Protein AF-A0A3S2CY13-F1 (afdb_monomer)

Mean predicted aligned error: 10.37 Å

Sequence (148 aa):
TGISHALHLRPELAGIANEIATWNDVFMPPADEADAYLGRAPYLGAGFEFQERRPGVAPYLRRIHNFSYGATLSMGLSAASISGMRYGIPRLVRGVVGDLFREDQDRHFASLLAYSDEEISTLELPDDPSLIPGPPTATTRDTTEASV

Nearest PDB structures (foldseek):
  1n3k-assembly1_A  TM=2.452E-01  e=6.929E+00  Cricetulus griseus

Foldseek 3Di:
DDDALQQCVPVVCVVPSVQFQFLLLVDDDDPVPDDPRRRSQTAADQLQFTDTSDPPPCPVSLQPHQLDPSCCSNPNCLSHDPVNVVPNVVRNVCSNVVVVCVVCVVVVVVCVVPDDDCPDPDPDDPPPCVPVDDDPDPPPPPPPDDDD

Secondary structure (DSSP, 8-state):
------GGGSTTTTTTTTTB-BHHHH----TTT--TTGGGSBPB-TTSBBPBSSTTT-GGGGG-B--SGGGHHHHGGGGT-TTTHHHHHHHHHHHHHHHHHHHTHHHHHHHHHT----S-------SSGGGSPPS-------------

pLDDT: mean 87.13, std 14.27, range [43.19, 98.12]

Radius of gyration: 25.43 Å; Cα contacts (8 Å, |Δi|>4): 148; chains: 1; bounding box: 68×39×60 Å

Structure (mmCIF, N/CA/C/O backbone):
data_AF-A0A3S2CY13-F1
#
_entry.id   AF-A0A3S2CY13-F1
#
loop_
_atom_site.group_PDB
_atom_site.id
_atom_site.type_symbol
_atom_site.label_atom_id
_atom_site.label_alt_id
_atom_site.label_comp_id
_atom_site.label_asym_id
_atom_site.label_entity_id
_atom_site.label_seq_id
_atom_site.pdbx_PDB_ins_code
_atom_site.Cartn_x
_atom_site.Cartn_y
_atom_site.Cartn_z
_atom_site.occupancy
_atom_site.B_iso_or_equiv
_atom_site.auth_seq_id
_atom_site.auth_comp_id
_atom_site.auth_asym_id
_atom_site.auth_atom_id
_atom_site.pdbx_PDB_model_num
ATOM 1 N N . THR A 1 1 ? -21.753 10.262 15.740 1.00 46.19 1 THR A N 1
ATOM 2 C CA . THR A 1 1 ? -20.992 9.157 15.119 1.00 46.19 1 THR A CA 1
ATOM 3 C C . THR A 1 1 ? -19.528 9.556 15.107 1.00 46.19 1 THR A C 1
ATOM 5 O O . THR A 1 1 ? -19.232 10.674 14.712 1.00 46.19 1 THR A O 1
ATOM 8 N N . GLY A 1 2 ? -18.644 8.732 15.677 1.00 75.25 2 GLY A N 1
ATOM 9 C CA . GLY A 1 2 ? -17.210 9.037 15.810 1.00 75.25 2 GLY A CA 1
ATOM 10 C C . GLY A 1 2 ? -16.371 8.521 14.636 1.00 75.25 2 GLY A C 1
ATOM 11 O O . GLY A 1 2 ? -16.915 8.021 13.653 1.00 75.25 2 GLY A O 1
ATOM 12 N N . ILE A 1 3 ? -15.045 8.619 14.759 1.00 80.12 3 ILE A N 1
ATOM 13 C CA . ILE A 1 3 ? -14.087 8.020 13.817 1.00 80.12 3 ILE A CA 1
ATOM 14 C C . ILE A 1 3 ? -14.149 6.491 13.957 1.00 80.12 3 ILE A C 1
ATOM 16 O O . ILE A 1 3 ? -14.255 5.974 15.067 1.00 80.12 3 ILE A O 1
ATOM 20 N N . SER A 1 4 ? -14.120 5.763 12.837 1.00 87.56 4 SER A N 1
ATOM 21 C CA . SER A 1 4 ? -14.201 4.299 12.805 1.00 87.56 4 SER A CA 1
ATOM 22 C C . SER A 1 4 ? -13.259 3.725 11.752 1.00 87.56 4 SER A C 1
ATOM 24 O O . SER A 1 4 ? -13.185 4.235 10.635 1.00 87.56 4 SER A O 1
ATOM 26 N N . HIS A 1 5 ? -12.586 2.626 12.095 1.00 90.25 5 HIS A N 1
ATOM 27 C CA . HIS A 1 5 ? -11.780 1.829 11.168 1.00 90.25 5 HIS A CA 1
ATOM 28 C C . HIS A 1 5 ? -12.586 0.761 10.410 1.00 90.25 5 HIS A C 1
ATOM 30 O O . HIS A 1 5 ? -12.028 0.031 9.598 1.00 90.25 5 HIS A O 1
ATOM 36 N N . ALA A 1 6 ? -13.897 0.651 10.648 1.00 90.88 6 ALA A N 1
ATOM 37 C CA . ALA A 1 6 ? -14.728 -0.344 9.978 1.00 90.88 6 ALA A CA 1
ATOM 38 C C . ALA A 1 6 ? -14.851 -0.054 8.468 1.00 90.88 6 ALA A C 1
ATOM 40 O O . ALA A 1 6 ? -15.612 0.819 8.052 1.00 90.88 6 ALA A O 1
ATOM 41 N N . LEU A 1 7 ? -14.118 -0.821 7.654 1.00 92.94 7 LEU A N 1
ATOM 42 C CA . LEU A 1 7 ? -13.999 -0.610 6.205 1.00 92.94 7 LEU A CA 1
ATOM 43 C C . LEU A 1 7 ? -15.336 -0.734 5.467 1.00 92.94 7 LEU A C 1
ATOM 45 O O . LEU A 1 7 ? -15.595 0.039 4.554 1.00 92.94 7 LEU A O 1
ATOM 49 N N . HIS A 1 8 ? -16.220 -1.637 5.900 1.00 93.69 8 HIS A N 1
ATOM 50 C CA . HIS A 1 8 ? -17.529 -1.847 5.269 1.00 93.69 8 HIS A CA 1
ATOM 51 C C . HIS A 1 8 ? -18.475 -0.640 5.372 1.00 93.69 8 HIS A C 1
ATOM 53 O O . HIS A 1 8 ? -19.463 -0.577 4.647 1.00 93.69 8 HIS A O 1
ATOM 59 N N . LEU A 1 9 ? -18.194 0.314 6.269 1.00 92.50 9 LEU A N 1
ATOM 60 C CA . LEU A 1 9 ? -18.962 1.556 6.364 1.00 92.50 9 LEU A CA 1
ATOM 61 C C . LEU A 1 9 ? -18.644 2.522 5.215 1.00 92.50 9 LEU A C 1
ATOM 63 O O . LEU A 1 9 ? -19.407 3.460 4.991 1.00 92.50 9 LEU A O 1
ATOM 67 N N . ARG A 1 10 ? -17.532 2.312 4.497 1.00 90.94 10 ARG A N 1
ATOM 68 C CA . ARG A 1 10 ? -17.192 3.053 3.280 1.00 90.94 10 ARG A CA 1
ATOM 69 C C . ARG A 1 10 ? -17.821 2.340 2.080 1.00 90.94 10 ARG A C 1
ATOM 71 O O . ARG A 1 10 ? -17.432 1.202 1.812 1.00 90.94 10 ARG A O 1
ATOM 78 N N . PRO A 1 11 ? -18.767 2.963 1.355 1.00 93.81 11 PRO A N 1
ATOM 79 C CA . PRO A 1 11 ? -19.460 2.320 0.237 1.00 93.81 11 PRO A CA 1
ATOM 80 C C . PRO A 1 11 ? -18.516 1.722 -0.812 1.00 93.81 11 PRO A C 1
ATOM 82 O O . PRO A 1 11 ? -18.757 0.627 -1.309 1.00 93.81 11 PRO A O 1
ATOM 85 N N . GLU A 1 12 ? -17.407 2.402 -1.097 1.00 94.06 12 GLU A N 1
ATOM 86 C CA . GLU A 1 12 ? -16.388 1.974 -2.053 1.00 94.06 12 GLU A CA 1
ATOM 87 C C . GLU A 1 12 ? -15.585 0.745 -1.597 1.00 94.06 12 GLU A C 1
ATOM 89 O O . GLU A 1 12 ? -15.017 0.048 -2.432 1.00 94.06 12 GLU A O 1
ATOM 94 N N . LEU A 1 13 ? -15.553 0.452 -0.291 1.00 95.19 13 LEU A N 1
ATOM 95 C CA . LEU A 1 13 ? -14.876 -0.724 0.264 1.00 95.19 13 LEU A CA 1
ATOM 96 C C . LEU A 1 13 ? -15.851 -1.821 0.696 1.00 95.19 13 LEU A C 1
ATOM 98 O O . LEU A 1 13 ? -15.413 -2.934 0.966 1.00 95.19 13 LEU A O 1
ATOM 102 N N . ALA A 1 14 ? -17.157 -1.551 0.760 1.00 95.75 14 ALA A N 1
ATOM 103 C CA . ALA A 1 14 ? -18.147 -2.482 1.299 1.00 95.75 14 ALA A CA 1
ATOM 104 C C . ALA A 1 14 ? -18.115 -3.864 0.625 1.00 95.75 14 ALA A C 1
ATOM 106 O O . ALA A 1 14 ? -18.222 -4.878 1.313 1.00 95.75 14 ALA A O 1
ATOM 107 N N . GLY A 1 15 ? -17.901 -3.908 -0.694 1.00 96.44 15 GLY A N 1
ATOM 108 C CA . GLY A 1 15 ? -17.820 -5.157 -1.458 1.00 96.44 15 GLY A CA 1
ATOM 109 C C . GLY A 1 15 ? -16.549 -5.977 -1.216 1.00 96.44 15 GLY A C 1
ATOM 110 O O . GLY A 1 15 ? -16.574 -7.186 -1.407 1.00 96.44 15 GLY A O 1
ATOM 111 N N . ILE A 1 16 ? -15.465 -5.342 -0.763 1.00 96.56 16 ILE A N 1
ATOM 112 C CA . ILE A 1 16 ? -14.135 -5.964 -0.629 1.00 96.56 16 ILE A CA 1
ATOM 113 C C . ILE A 1 16 ? -13.625 -5.988 0.820 1.00 96.56 16 ILE A C 1
ATOM 115 O O . ILE A 1 16 ? -12.579 -6.557 1.111 1.00 96.56 16 ILE A O 1
ATOM 119 N N . ALA A 1 17 ? -14.365 -5.399 1.764 1.00 96.56 17 ALA A N 1
ATOM 120 C CA . ALA A 1 17 ? -13.939 -5.221 3.152 1.00 96.56 17 ALA A CA 1
ATOM 121 C C . ALA A 1 17 ? -13.588 -6.537 3.863 1.00 96.56 17 ALA A C 1
ATOM 123 O O . ALA A 1 17 ? -12.720 -6.545 4.728 1.00 96.56 17 ALA A O 1
ATOM 124 N N . ASN A 1 18 ? -14.245 -7.643 3.502 1.00 96.88 18 ASN A N 1
ATOM 125 C CA . ASN A 1 18 ? -13.987 -8.962 4.089 1.00 96.88 18 ASN A CA 1
ATOM 126 C C . ASN A 1 18 ? -12.712 -9.634 3.558 1.00 96.88 18 ASN A C 1
ATOM 128 O O . ASN A 1 18 ? -12.260 -10.619 4.148 1.00 96.88 18 ASN A O 1
ATOM 132 N N . GLU A 1 19 ? -12.174 -9.133 2.447 1.00 98.00 19 GLU A N 1
ATOM 133 C CA . GLU A 1 19 ? -10.976 -9.645 1.780 1.00 98.00 19 GLU A CA 1
ATOM 134 C C . GLU A 1 19 ? -9.714 -8.886 2.205 1.00 98.00 19 GLU A C 1
ATOM 136 O O . GLU A 1 19 ? -8.610 -9.396 2.032 1.00 98.00 19 GLU A O 1
ATOM 141 N N . ILE A 1 20 ? -9.871 -7.699 2.798 1.00 98.12 20 ILE A N 1
ATOM 142 C CA . ILE A 1 20 ? -8.779 -6.867 3.308 1.00 98.12 20 ILE A CA 1
ATOM 143 C C . ILE A 1 20 ? -8.350 -7.373 4.689 1.00 98.12 20 ILE A C 1
ATOM 145 O O . ILE A 1 20 ? -9.182 -7.514 5.586 1.00 98.12 20 ILE A O 1
ATOM 149 N N . ALA A 1 21 ? -7.052 -7.613 4.872 1.00 98.12 21 ALA A N 1
ATOM 150 C CA . ALA A 1 21 ? -6.479 -7.949 6.171 1.00 98.12 21 ALA A CA 1
ATOM 151 C C . ALA A 1 21 ? -6.595 -6.769 7.149 1.00 98.12 21 ALA A C 1
ATOM 153 O O . ALA A 1 21 ? -6.308 -5.620 6.794 1.00 98.12 21 ALA A O 1
ATOM 154 N N . THR A 1 22 ? -6.956 -7.043 8.400 1.00 97.62 22 THR A N 1
ATOM 155 C CA . THR A 1 22 ? -6.875 -6.070 9.498 1.00 97.62 22 THR A CA 1
ATOM 156 C C . THR 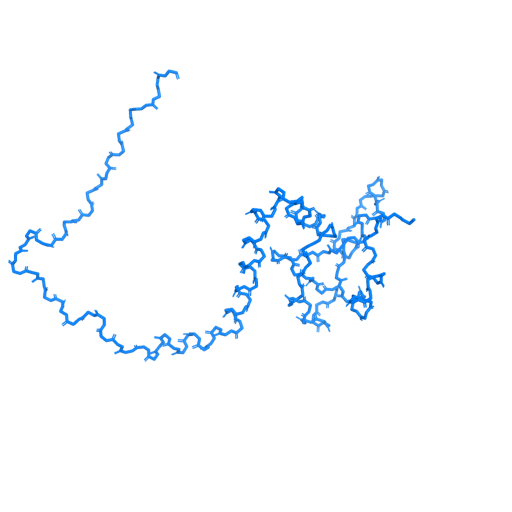A 1 22 ? -5.825 -6.483 10.521 1.00 97.62 22 THR A C 1
ATOM 158 O O . THR A 1 22 ? -5.297 -7.593 10.486 1.00 97.62 22 THR A O 1
ATOM 161 N N . TRP A 1 23 ? -5.509 -5.596 11.464 1.00 96.88 23 TRP A N 1
ATOM 162 C CA . TRP A 1 23 ? -4.556 -5.909 12.530 1.00 96.88 23 TRP A CA 1
ATOM 163 C C . TRP A 1 23 ? -4.956 -7.127 13.376 1.00 96.88 23 TRP A C 1
ATOM 165 O O . TRP A 1 23 ? -4.083 -7.900 13.754 1.00 96.88 23 TRP A O 1
ATOM 175 N N . ASN A 1 24 ? -6.255 -7.369 13.578 1.00 95.56 24 ASN A N 1
ATOM 176 C CA . ASN A 1 24 ? -6.758 -8.593 14.215 1.00 95.56 24 ASN A CA 1
ATOM 177 C C . ASN A 1 24 ? -6.429 -9.883 13.450 1.00 95.56 24 ASN A C 1
ATOM 179 O O . ASN A 1 24 ? -6.388 -10.945 14.064 1.00 95.56 24 ASN A O 1
ATOM 183 N N . ASP A 1 25 ? -6.246 -9.824 12.128 1.00 96.38 25 ASP A N 1
ATOM 184 C CA . ASP A 1 25 ? -5.894 -11.008 11.338 1.00 96.38 25 ASP A CA 1
ATOM 185 C C . ASP A 1 25 ? -4.395 -11.349 11.452 1.00 96.38 25 ASP A C 1
ATOM 187 O O . ASP A 1 25 ? -4.016 -12.499 11.241 1.00 96.38 25 ASP A O 1
ATOM 191 N N . VAL A 1 26 ? -3.538 -10.372 11.781 1.00 96.00 26 VAL A N 1
ATOM 192 C CA . VAL A 1 26 ? -2.068 -10.526 11.750 1.00 96.00 26 VAL A CA 1
ATOM 193 C C . VAL A 1 26 ? -1.395 -10.457 13.120 1.00 96.00 26 VAL A C 1
ATOM 195 O O . VAL A 1 26 ? -0.248 -10.881 13.258 1.00 96.00 26 VAL A O 1
ATOM 198 N N . PHE A 1 27 ? -2.076 -9.924 14.135 1.00 95.25 27 PHE A N 1
ATOM 199 C CA . PHE A 1 27 ? -1.538 -9.753 15.478 1.00 95.25 27 PHE A CA 1
ATOM 200 C C . PHE A 1 27 ? -2.585 -10.105 16.534 1.00 95.25 27 PHE A C 1
ATOM 202 O O . PHE A 1 27 ? -3.693 -9.572 16.535 1.00 95.25 27 PHE A O 1
ATOM 209 N N . MET A 1 28 ? -2.208 -10.988 17.460 1.00 94.94 28 MET A N 1
ATOM 210 C CA . MET A 1 28 ? -3.013 -11.326 18.629 1.00 94.94 28 MET A CA 1
ATOM 211 C C . MET A 1 28 ? -2.401 -10.643 19.859 1.00 94.94 28 MET A C 1
ATOM 213 O O . MET A 1 28 ? -1.377 -11.124 20.353 1.00 94.94 28 MET A O 1
ATOM 217 N N . PRO A 1 29 ? -2.975 -9.520 20.332 1.00 92.88 29 PRO A N 1
ATOM 218 C CA . PRO A 1 29 ? -2.464 -8.829 21.507 1.00 92.88 29 PRO A CA 1
ATOM 219 C C . PRO A 1 29 ? -2.675 -9.667 22.779 1.00 92.88 29 PRO A C 1
ATOM 221 O O . PRO A 1 29 ? -3.614 -10.472 22.841 1.00 92.88 29 PRO A O 1
ATOM 224 N N . PRO A 1 30 ? -1.850 -9.459 23.820 1.00 94.38 30 PRO A N 1
ATOM 225 C CA . PRO A 1 30 ? -2.174 -9.873 25.181 1.00 94.38 30 PRO A CA 1
ATOM 226 C C . PRO A 1 30 ? -3.573 -9.396 25.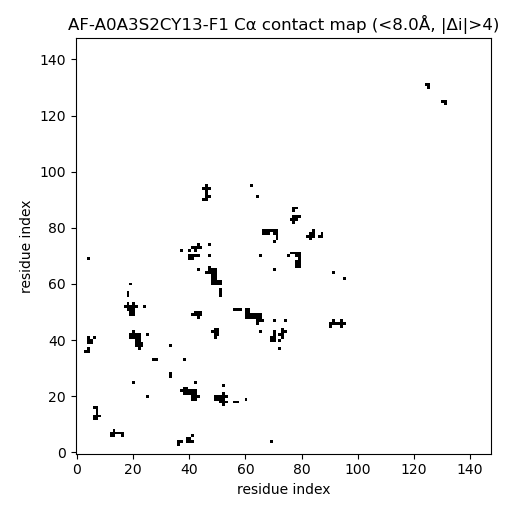600 1.00 94.38 30 PRO A C 1
ATOM 228 O O . PRO A 1 30 ? -4.069 -8.376 25.120 1.00 94.38 30 PRO A O 1
ATOM 231 N N . ALA A 1 31 ? -4.229 -10.137 26.495 1.00 91.25 31 ALA A N 1
ATOM 232 C CA . ALA A 1 31 ? -5.625 -9.879 26.859 1.00 91.25 31 ALA A CA 1
ATOM 233 C C . ALA A 1 31 ? -5.854 -8.480 27.467 1.00 91.25 31 ALA A C 1
ATOM 235 O O . ALA A 1 31 ? -6.931 -7.911 27.310 1.00 91.25 31 ALA A O 1
ATOM 236 N N . ASP A 1 32 ? -4.847 -7.935 28.143 1.00 94.75 32 ASP A N 1
ATOM 237 C CA . ASP A 1 32 ? -4.822 -6.607 28.756 1.00 94.75 32 ASP A CA 1
ATOM 238 C C . ASP A 1 32 ? -4.502 -5.469 27.772 1.00 94.75 32 ASP A C 1
ATOM 240 O O . ASP A 1 32 ? -4.772 -4.309 28.077 1.00 94.75 32 ASP A O 1
ATOM 244 N N . GLU A 1 33 ? -4.004 -5.790 26.575 1.00 92.19 33 GLU A N 1
ATOM 245 C CA . GLU A 1 33 ? -3.681 -4.832 25.506 1.00 92.19 33 GLU A CA 1
ATOM 246 C C . GLU A 1 33 ? -4.652 -4.919 24.311 1.00 92.19 33 GLU A C 1
ATOM 248 O O . GLU A 1 33 ? -4.491 -4.228 23.302 1.00 92.19 33 GLU A O 1
ATOM 253 N N . ALA A 1 34 ? -5.675 -5.774 24.396 1.00 92.81 34 ALA A N 1
ATOM 254 C CA . ALA A 1 34 ? -6.640 -5.972 23.325 1.00 92.81 34 ALA A CA 1
ATOM 255 C C . ALA A 1 34 ? -7.534 -4.736 23.123 1.00 92.81 34 ALA A C 1
ATOM 257 O O . ALA A 1 34 ? -8.360 -4.393 23.968 1.00 92.81 34 ALA A O 1
ATOM 258 N N . ASP A 1 35 ? -7.430 -4.114 21.947 1.00 94.12 35 ASP A N 1
ATOM 259 C CA . ASP A 1 35 ? -8.246 -2.964 21.557 1.00 94.12 35 ASP A CA 1
ATOM 260 C C . ASP A 1 35 ? -9.018 -3.257 20.258 1.00 94.12 35 ASP A C 1
ATOM 262 O O . ASP A 1 35 ? -8.453 -3.440 19.174 1.00 94.12 35 ASP A O 1
ATOM 266 N N . ALA A 1 36 ? -10.350 -3.280 20.361 1.00 91.75 36 ALA A N 1
ATOM 267 C CA . ALA A 1 36 ? -11.233 -3.585 19.237 1.00 91.75 36 ALA A CA 1
ATOM 268 C C . ALA A 1 36 ? -11.237 -2.505 18.141 1.00 91.75 36 ALA A C 1
ATOM 270 O O . ALA A 1 36 ? -11.578 -2.805 16.995 1.00 91.75 36 ALA A O 1
ATOM 271 N N . TYR A 1 37 ? -10.915 -1.254 18.471 1.00 92.69 37 TYR A N 1
ATOM 272 C CA . TYR A 1 37 ? -10.802 -0.165 17.509 1.00 92.69 37 TYR A CA 1
ATOM 273 C C . 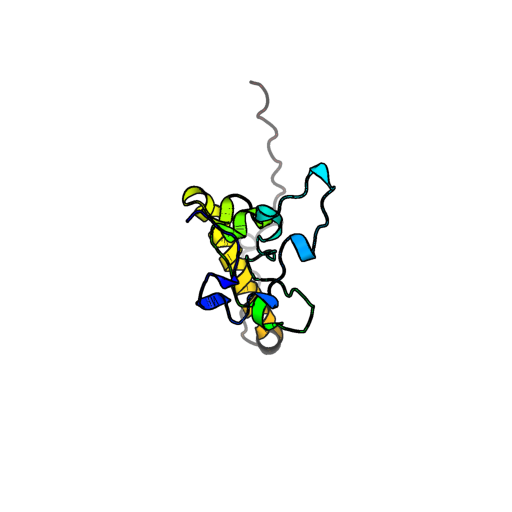TYR A 1 37 ? -9.507 -0.295 16.700 1.00 92.69 37 TYR A C 1
ATOM 275 O O . TYR A 1 37 ? -9.567 -0.267 15.468 1.00 92.69 37 TYR A O 1
ATOM 283 N N . LEU A 1 38 ? -8.371 -0.524 17.367 1.00 93.38 38 LEU A N 1
ATOM 284 C CA . LEU A 1 38 ? -7.074 -0.726 16.709 1.00 93.38 38 LEU A CA 1
ATOM 285 C C . LEU A 1 38 ? -7.048 -2.011 15.876 1.00 93.38 38 LEU A C 1
ATOM 287 O O . LEU A 1 38 ? -6.611 -1.995 14.728 1.00 93.38 38 LEU A O 1
ATOM 291 N N . GLY A 1 39 ? -7.615 -3.101 16.394 1.00 95.12 39 GLY A N 1
ATOM 292 C CA . GLY A 1 39 ? -7.689 -4.383 15.693 1.00 95.12 39 GLY A CA 1
ATOM 293 C C . GLY A 1 39 ? -8.466 -4.356 14.368 1.00 95.12 39 GLY A C 1
ATOM 294 O O . GLY A 1 39 ? -8.247 -5.190 13.483 1.00 95.12 39 GLY A O 1
ATOM 295 N N . ARG A 1 40 ? -9.368 -3.379 14.198 1.00 95.06 40 ARG A N 1
ATOM 296 C CA . ARG A 1 40 ? -10.132 -3.156 12.958 1.00 95.06 40 ARG A CA 1
ATOM 297 C C . ARG A 1 40 ? -9.381 -2.325 11.921 1.00 95.06 40 ARG A C 1
ATOM 299 O O . ARG A 1 40 ? -9.852 -2.242 10.789 1.00 95.06 40 ARG A O 1
ATOM 306 N N . ALA A 1 41 ? -8.270 -1.684 12.281 1.00 95.44 41 ALA A N 1
ATOM 307 C CA . ALA A 1 41 ? -7.490 -0.915 11.323 1.00 95.44 41 ALA A CA 1
ATOM 308 C C . ALA A 1 41 ? -6.953 -1.840 10.214 1.00 95.44 41 ALA A C 1
ATOM 310 O O . ALA A 1 41 ? -6.505 -2.951 10.517 1.00 95.44 41 ALA A O 1
ATOM 311 N N . PRO A 1 42 ? -7.003 -1.415 8.939 1.00 96.69 42 PRO A N 1
ATOM 312 C CA . PRO A 1 42 ? -6.458 -2.199 7.840 1.00 96.69 42 PRO A CA 1
ATOM 313 C C . PRO A 1 42 ? -4.958 -2.415 8.035 1.00 96.69 42 PRO A C 1
ATOM 315 O O . PRO A 1 42 ? -4.230 -1.486 8.392 1.00 96.69 42 PRO A O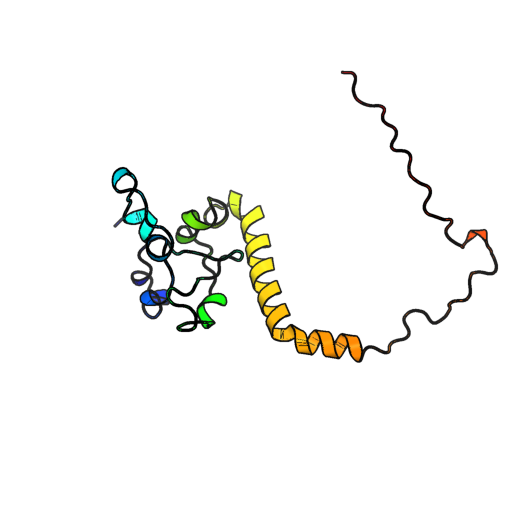 1
ATOM 318 N N . TYR A 1 43 ? -4.507 -3.633 7.760 1.00 97.44 43 TYR A N 1
ATOM 319 C CA . TYR A 1 43 ? -3.095 -3.960 7.692 1.00 97.44 43 TYR A CA 1
ATOM 320 C C . TYR A 1 43 ? -2.589 -3.688 6.273 1.00 97.44 43 TYR A C 1
ATOM 322 O O . TYR A 1 43 ? -3.114 -4.227 5.297 1.00 97.44 43 TYR A O 1
ATOM 330 N N . LEU A 1 44 ? -1.607 -2.795 6.157 1.00 97.31 44 LEU A N 1
ATOM 331 C CA . LEU A 1 44 ? -1.128 -2.285 4.873 1.00 97.31 44 LEU A CA 1
ATOM 332 C C . LEU A 1 44 ? 0.314 -2.695 4.595 1.00 97.31 44 LEU A C 1
ATOM 334 O O . LEU A 1 44 ? 1.143 -2.745 5.505 1.00 97.31 44 LEU A O 1
ATOM 338 N N . GLY A 1 45 ? 0.610 -2.917 3.316 1.00 96.31 45 GLY A N 1
ATOM 339 C CA . GLY A 1 45 ? 1.966 -3.169 2.840 1.00 96.31 45 GLY A CA 1
ATOM 340 C C . GLY A 1 45 ? 2.777 -1.892 2.642 1.00 96.31 45 GLY A C 1
ATOM 341 O O . GLY A 1 45 ? 2.310 -0.787 2.901 1.00 96.31 45 GLY A O 1
ATOM 342 N N . ALA A 1 46 ? 4.033 -2.016 2.219 1.00 94.31 46 ALA A N 1
ATOM 343 C CA . ALA A 1 46 ? 4.995 -0.921 2.315 1.00 94.31 46 ALA A CA 1
ATOM 344 C C . ALA A 1 46 ? 4.634 0.322 1.479 1.00 94.31 46 ALA A C 1
ATOM 346 O O . ALA A 1 46 ? 5.086 1.414 1.828 1.00 94.31 46 ALA A O 1
ATOM 347 N N . GLY A 1 47 ? 3.840 0.182 0.421 1.00 95.25 47 GLY A N 1
ATOM 348 C CA . GLY A 1 47 ? 3.351 1.248 -0.450 1.00 95.25 47 GLY A CA 1
ATOM 349 C C . GLY A 1 47 ? 1.925 1.707 -0.134 1.00 95.25 47 GLY A C 1
ATOM 350 O O . GLY A 1 47 ? 1.319 2.354 -0.982 1.00 95.25 47 GLY A O 1
ATOM 351 N N . PHE A 1 48 ? 1.394 1.431 1.063 1.00 96.44 48 PHE A N 1
ATOM 352 C CA . PHE A 1 48 ? 0.005 1.712 1.476 1.00 96.44 48 PHE A CA 1
ATOM 353 C C . PHE A 1 48 ? -1.057 0.825 0.813 1.00 96.44 48 PHE A C 1
ATOM 355 O O . PHE A 1 48 ? -2.247 1.088 0.976 1.00 96.44 48 PHE A O 1
ATOM 362 N N . GLU A 1 49 ? -0.660 -0.213 0.089 1.00 97.25 49 GLU A N 1
ATOM 363 C CA . GLU A 1 49 ? -1.562 -1.180 -0.526 1.00 97.25 49 GLU A CA 1
ATOM 364 C C . GLU A 1 49 ? -2.285 -2.041 0.516 1.00 97.25 49 GLU A C 1
ATOM 366 O O . GLU A 1 49 ? -1.705 -2.423 1.542 1.00 97.25 49 GLU A O 1
ATOM 371 N N . PHE A 1 50 ? -3.553 -2.359 0.252 1.00 97.88 50 PHE A N 1
ATOM 372 C CA . PHE A 1 50 ? -4.275 -3.354 1.035 1.00 97.88 50 PHE A CA 1
ATOM 373 C C . PHE A 1 50 ? -3.638 -4.735 0.866 1.00 97.88 50 PHE A C 1
ATOM 375 O O . PHE A 1 50 ? -3.256 -5.137 -0.233 1.00 97.88 50 PHE A O 1
ATOM 382 N N . GLN A 1 51 ? -3.559 -5.468 1.973 1.00 98.06 51 GLN A N 1
ATOM 383 C CA . GLN A 1 51 ? -3.090 -6.848 2.000 1.00 98.06 51 GLN A CA 1
ATOM 384 C C . GLN A 1 51 ? -4.277 -7.810 1.992 1.00 98.06 51 GLN A C 1
ATOM 386 O O . GLN A 1 51 ? -5.335 -7.523 2.559 1.00 98.06 51 GLN A O 1
ATOM 391 N N . GLU A 1 52 ? -4.094 -8.964 1.359 1.00 98.12 52 GLU A N 1
ATOM 392 C CA . GLU A 1 52 ? -5.095 -10.023 1.368 1.00 98.12 52 GLU A CA 1
ATOM 393 C C . GLU A 1 52 ? -5.232 -10.610 2.772 1.00 98.12 52 GLU A C 1
ATOM 395 O O . GLU A 1 52 ? -4.255 -11.052 3.375 1.00 98.12 52 GLU A O 1
ATOM 400 N N . ARG A 1 53 ? -6.463 -10.700 3.274 1.00 97.50 53 ARG A N 1
ATOM 401 C CA . ARG A 1 53 ? -6.762 -11.441 4.503 1.00 97.50 53 ARG A CA 1
ATOM 402 C C . ARG A 1 53 ? -6.451 -12.930 4.355 1.00 97.50 53 ARG A C 1
ATOM 404 O O . ARG A 1 53 ? -6.053 -13.588 5.311 1.00 97.50 53 ARG A O 1
ATOM 411 N N . ARG A 1 54 ? -6.675 -13.474 3.157 1.00 97.25 54 ARG A N 1
ATOM 412 C CA . ARG A 1 54 ? -6.334 -14.850 2.782 1.00 97.25 54 ARG A CA 1
ATOM 413 C C . ARG A 1 54 ? -5.528 -14.806 1.484 1.00 97.25 54 ARG A C 1
ATOM 415 O O . ARG A 1 54 ? -6.106 -14.407 0.474 1.00 97.25 54 ARG A O 1
ATOM 422 N N . PRO A 1 55 ? -4.247 -15.206 1.492 1.00 95.94 55 PRO A N 1
ATOM 423 C CA . PRO A 1 55 ? -3.400 -15.145 0.304 1.00 95.94 55 PRO A CA 1
ATOM 424 C C . PRO A 1 55 ? -4.022 -15.845 -0.913 1.00 95.94 55 PRO A C 1
ATOM 426 O O . PRO A 1 55 ? -4.497 -16.977 -0.801 1.00 95.94 55 PRO A O 1
ATOM 429 N N . GLY A 1 56 ? -4.002 -15.179 -2.069 1.00 96.88 56 GLY A N 1
ATOM 430 C CA . GLY A 1 56 ? -4.495 -15.691 -3.350 1.00 96.88 56 GLY A CA 1
ATOM 431 C C . GLY A 1 56 ? -6.005 -15.566 -3.594 1.00 96.88 56 GLY A C 1
ATOM 432 O O . GLY A 1 56 ? -6.456 -15.901 -4.688 1.00 96.88 56 GLY A O 1
ATOM 433 N N . VAL A 1 57 ? -6.795 -15.092 -2.625 1.00 97.19 57 VAL A N 1
ATOM 434 C CA . VAL A 1 57 ? -8.252 -14.913 -2.781 1.00 97.19 57 VAL A CA 1
ATOM 435 C C . VAL A 1 57 ? -8.590 -13.602 -3.488 1.00 97.19 57 VAL A C 1
ATOM 437 O O . VAL A 1 57 ? -9.502 -13.559 -4.310 1.00 97.19 57 VAL A O 1
ATOM 440 N N . ALA A 1 58 ? -7.849 -12.541 -3.187 1.00 97.62 58 ALA A N 1
ATOM 441 C CA . ALA A 1 58 ? -8.080 -11.191 -3.676 1.00 97.62 58 ALA A CA 1
ATOM 442 C C . ALA A 1 58 ? -6.760 -10.507 -4.089 1.00 97.62 58 ALA A C 1
ATOM 444 O O . ALA A 1 58 ? -6.448 -9.409 -3.618 1.00 97.62 58 ALA A O 1
ATOM 445 N N . PRO A 1 59 ? -5.974 -11.096 -5.015 1.00 96.56 59 PRO A N 1
ATOM 446 C CA . PRO A 1 59 ? -4.644 -10.592 -5.378 1.00 96.56 59 PRO A CA 1
ATOM 447 C C . PRO A 1 59 ? -4.671 -9.191 -6.005 1.00 96.56 59 PRO A C 1
ATOM 449 O O . PRO A 1 59 ? -3.642 -8.528 -6.112 1.00 96.56 59 PRO A O 1
ATOM 452 N N . TYR A 1 60 ? -5.846 -8.725 -6.432 1.00 96.62 60 TYR A N 1
ATOM 453 C CA . TYR A 1 60 ? -6.058 -7.384 -6.961 1.00 96.62 60 TYR A CA 1
ATOM 454 C C . TYR A 1 60 ? -5.995 -6.292 -5.878 1.00 96.62 60 TYR A C 1
ATOM 456 O O . TYR A 1 60 ? -5.764 -5.133 -6.220 1.00 96.62 60 TYR A O 1
ATOM 464 N N . LEU A 1 61 ? -6.142 -6.634 -4.588 1.00 97.81 61 LEU A N 1
ATOM 465 C CA . LEU A 1 61 ? -6.079 -5.675 -3.476 1.00 97.81 61 LEU A CA 1
ATOM 466 C C . LEU A 1 61 ? -4.742 -4.936 -3.398 1.00 97.81 61 LEU A C 1
ATOM 468 O O . LEU A 1 61 ? -4.727 -3.765 -3.022 1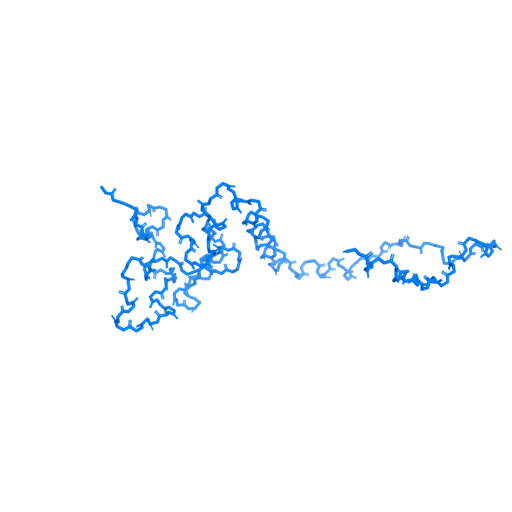.00 97.81 61 LEU A O 1
ATOM 472 N N . ARG A 1 62 ? -3.649 -5.559 -3.865 1.00 96.38 62 ARG A N 1
ATOM 473 C CA . ARG A 1 62 ? -2.327 -4.918 -3.962 1.00 96.38 62 ARG A CA 1
ATOM 474 C C . ARG A 1 62 ? -2.316 -3.655 -4.834 1.00 96.38 62 ARG A C 1
ATOM 476 O O . ARG A 1 62 ? -1.387 -2.872 -4.753 1.00 96.38 62 ARG A O 1
ATOM 483 N N . ARG A 1 63 ? -3.343 -3.454 -5.672 1.00 96.38 63 ARG A N 1
ATOM 484 C CA . ARG A 1 63 ? -3.510 -2.276 -6.543 1.00 96.38 63 ARG A CA 1
ATOM 485 C C . ARG A 1 63 ? -4.317 -1.149 -5.894 1.00 96.38 63 ARG A C 1
ATOM 487 O O . ARG A 1 63 ? -4.516 -0.105 -6.511 1.00 96.38 63 ARG A O 1
ATOM 494 N N . ILE A 1 64 ? -4.841 -1.361 -4.689 1.00 96.88 64 ILE A N 1
ATOM 495 C CA . ILE A 1 64 ? -5.687 -0.401 -3.982 1.00 96.88 64 ILE A CA 1
ATOM 496 C C . ILE A 1 64 ? -4.906 0.125 -2.781 1.00 96.88 64 ILE A C 1
ATOM 498 O O . ILE A 1 64 ? -4.625 -0.612 -1.839 1.00 96.88 64 ILE A O 1
ATOM 502 N N . HIS A 1 65 ? -4.581 1.417 -2.806 1.00 95.88 65 HIS A N 1
ATOM 503 C CA . HIS A 1 65 ? -3.753 2.056 -1.787 1.00 95.88 65 HIS A CA 1
ATOM 504 C C . HIS A 1 65 ? -4.590 2.939 -0.859 1.00 95.88 65 HIS A C 1
ATOM 506 O O . HIS A 1 65 ? -5.349 3.801 -1.307 1.00 95.88 65 HIS A O 1
ATOM 512 N N . ASN A 1 66 ? -4.429 2.757 0.449 1.00 94.25 66 ASN A N 1
ATOM 513 C CA . ASN A 1 66 ? -5.128 3.521 1.470 1.00 94.25 66 ASN A CA 1
ATOM 514 C C . ASN A 1 66 ? -4.215 4.586 2.086 1.00 94.25 66 ASN A C 1
ATOM 516 O O . ASN A 1 66 ? -3.484 4.324 3.039 1.00 94.25 66 ASN A O 1
ATOM 520 N N . PHE A 1 67 ? -4.311 5.816 1.587 1.00 92.75 67 PHE A N 1
ATOM 521 C CA . PHE A 1 67 ? -3.643 6.983 2.167 1.00 92.75 67 PHE A CA 1
ATOM 522 C C . PHE A 1 67 ? -4.650 7.836 2.955 1.00 92.75 67 PHE A C 1
ATOM 524 O O . PHE A 1 67 ? -5.085 8.900 2.520 1.00 92.75 67 PHE A O 1
ATOM 531 N N . SER A 1 68 ? -5.112 7.304 4.089 1.00 90.06 68 SER A N 1
ATOM 532 C CA . SER A 1 68 ? -6.087 7.960 4.970 1.00 90.06 68 SER A CA 1
ATOM 533 C C . SER A 1 68 ? -5.750 7.738 6.445 1.00 90.06 68 SER A C 1
ATOM 535 O O . SER A 1 68 ? -4.824 7.000 6.776 1.00 90.06 68 SER A O 1
ATOM 537 N N . TYR A 1 69 ? -6.556 8.296 7.356 1.00 89.69 69 TYR A N 1
ATOM 538 C CA . TYR A 1 69 ? -6.423 8.036 8.796 1.00 89.69 69 TYR A CA 1
ATOM 539 C C . TYR A 1 69 ? -6.437 6.542 9.156 1.00 89.69 69 TYR A C 1
ATOM 541 O O . TYR A 1 69 ? -5.767 6.130 10.102 1.00 89.69 69 TYR A O 1
ATOM 549 N N . GLY A 1 70 ? -7.116 5.707 8.361 1.00 90.88 70 GLY A N 1
ATOM 550 C CA . GLY A 1 70 ? -7.119 4.255 8.544 1.00 90.88 70 GLY A CA 1
ATOM 551 C C . GLY A 1 70 ? -5.738 3.601 8.447 1.00 90.88 70 GLY A C 1
ATOM 552 O O . GLY A 1 70 ? -5.535 2.545 9.029 1.00 90.88 70 GLY A O 1
ATOM 553 N N . ALA A 1 71 ? -4.784 4.231 7.765 1.00 93.00 71 ALA A N 1
ATOM 554 C CA . ALA A 1 71 ? -3.432 3.712 7.592 1.00 93.00 71 ALA A CA 1
ATOM 555 C C . ALA A 1 71 ? -2.499 4.003 8.778 1.00 93.00 71 ALA A C 1
ATOM 557 O O . ALA A 1 71 ? -1.382 3.489 8.810 1.00 93.00 71 ALA A O 1
ATOM 558 N N . THR A 1 72 ? -2.939 4.811 9.751 1.00 92.19 72 THR A N 1
ATOM 559 C CA . THR A 1 72 ? -2.086 5.299 10.847 1.00 92.19 72 THR A CA 1
ATOM 560 C C . THR A 1 72 ? -1.434 4.165 11.633 1.00 92.19 72 THR A C 1
ATOM 562 O O . THR A 1 72 ? -0.267 4.280 11.989 1.00 92.19 72 THR A O 1
ATOM 565 N N . LEU A 1 73 ? -2.140 3.054 11.870 1.00 93.94 73 LEU A N 1
ATOM 566 C CA . LEU A 1 73 ? -1.579 1.954 12.656 1.00 93.94 73 LEU A CA 1
ATOM 567 C C . LEU A 1 73 ? -0.442 1.222 11.920 1.00 93.94 73 LEU A C 1
ATOM 569 O O . LEU A 1 73 ? 0.554 0.868 12.537 1.00 93.94 73 LEU A O 1
ATOM 573 N N . SER A 1 74 ? -0.536 1.062 10.596 1.00 95.06 74 SER A N 1
ATOM 574 C CA . SER A 1 74 ? 0.529 0.440 9.790 1.00 95.06 74 SER A CA 1
ATOM 575 C C . SER A 1 74 ? 1.657 1.400 9.404 1.00 95.06 74 SER A C 1
ATOM 577 O O . SER A 1 74 ? 2.779 0.963 9.163 1.00 95.06 74 SER A O 1
ATOM 579 N N . MET A 1 75 ? 1.377 2.703 9.318 1.00 93.31 75 MET A N 1
ATOM 580 C CA . MET A 1 75 ? 2.266 3.680 8.664 1.00 93.31 75 MET A CA 1
ATOM 581 C C . MET A 1 75 ? 2.710 4.831 9.566 1.00 93.31 75 MET A C 1
ATOM 583 O O . MET A 1 75 ? 3.478 5.703 9.143 1.00 93.31 75 MET A O 1
ATOM 587 N N . GLY A 1 76 ? 2.196 4.884 10.792 1.00 89.88 76 GLY A N 1
ATOM 588 C CA . GLY A 1 76 ? 2.281 6.056 11.650 1.00 89.88 76 GLY A CA 1
ATOM 589 C C . GLY A 1 76 ? 1.539 7.266 11.071 1.00 89.88 76 GLY A C 1
ATOM 590 O O . GLY A 1 76 ? 0.772 7.183 10.109 1.00 89.88 76 GLY A O 1
ATOM 591 N N . LEU A 1 77 ? 1.821 8.444 11.629 1.00 81.19 77 LEU A N 1
ATOM 592 C CA . LEU A 1 77 ? 1.201 9.722 11.236 1.00 81.19 77 LEU A CA 1
ATOM 593 C C . LEU A 1 77 ? 1.507 10.166 9.792 1.00 81.19 77 LEU A C 1
ATOM 595 O O . LEU A 1 77 ? 0.913 11.134 9.309 1.00 81.19 77 LEU A O 1
ATOM 599 N N . SER A 1 78 ? 2.405 9.466 9.091 1.00 73.31 78 SER A N 1
ATOM 600 C CA . SER A 1 78 ? 2.802 9.775 7.713 1.00 73.31 78 SER A CA 1
ATOM 601 C C . SER A 1 78 ? 1.647 9.681 6.705 1.00 73.31 78 SER A C 1
ATOM 603 O O . SER A 1 78 ? 1.673 10.377 5.693 1.00 73.31 78 SER A O 1
ATOM 605 N N . ALA A 1 79 ? 0.620 8.875 7.000 1.00 68.69 79 ALA A N 1
ATOM 606 C CA . ALA A 1 79 ? -0.496 8.585 6.096 1.00 68.69 79 ALA A CA 1
ATOM 607 C C . ALA A 1 79 ? -1.698 9.537 6.215 1.00 68.69 79 ALA A C 1
ATOM 609 O O . ALA A 1 79 ? -2.613 9.493 5.396 1.00 68.69 79 ALA A O 1
ATOM 610 N N . ALA A 1 80 ? -1.745 10.331 7.287 1.00 73.56 80 ALA A N 1
ATOM 611 C CA . ALA A 1 80 ? -2.983 10.954 7.756 1.00 73.56 80 ALA A CA 1
ATOM 612 C C . ALA A 1 80 ? -2.826 12.414 8.201 1.00 73.56 80 ALA A C 1
ATOM 614 O O . ALA A 1 80 ? -3.758 12.995 8.754 1.00 73.56 80 ALA A O 1
ATOM 615 N N . SER A 1 81 ? -1.652 13.009 7.985 1.00 83.94 81 SER A N 1
ATOM 616 C CA . SER A 1 81 ? -1.358 14.388 8.371 1.00 83.94 81 SER A CA 1
ATOM 617 C C . SER A 1 81 ? -0.776 15.177 7.203 1.00 83.94 81 SER A C 1
ATOM 619 O O . SER A 1 81 ? 0.025 14.658 6.425 1.00 83.94 81 SER A O 1
ATOM 621 N N . ILE A 1 82 ? -1.145 16.458 7.103 1.00 86.62 82 ILE A N 1
ATOM 622 C CA . ILE A 1 82 ? -0.610 17.378 6.084 1.00 86.62 82 ILE A CA 1
ATOM 623 C C . ILE A 1 82 ? 0.916 17.491 6.219 1.00 86.62 82 ILE A C 1
ATOM 625 O O . ILE A 1 82 ? 1.636 17.444 5.226 1.00 86.62 82 ILE A O 1
ATOM 629 N N . SER A 1 83 ? 1.431 17.560 7.450 1.00 89.06 83 SER A N 1
ATOM 630 C CA . SER A 1 83 ? 2.873 17.562 7.724 1.00 89.06 83 SER A CA 1
ATOM 631 C C . SER A 1 83 ? 3.559 16.243 7.340 1.00 89.06 83 SER A C 1
ATOM 633 O O . SER A 1 83 ? 4.714 16.253 6.914 1.00 89.06 83 SER A O 1
ATOM 635 N N . GLY A 1 84 ? 2.854 15.112 7.440 1.00 85.75 84 GLY A N 1
ATOM 636 C CA . GLY A 1 84 ? 3.339 13.785 7.058 1.00 85.75 84 GLY A CA 1
ATOM 637 C C . GLY A 1 84 ? 3.398 13.541 5.549 1.00 85.75 84 GLY A C 1
ATOM 638 O O . GLY A 1 84 ? 4.207 12.725 5.105 1.00 85.75 84 GLY A O 1
ATOM 639 N N . MET A 1 85 ? 2.620 14.278 4.744 1.00 90.31 85 MET A N 1
ATOM 640 C CA . MET A 1 85 ? 2.550 14.095 3.286 1.00 90.31 85 MET A CA 1
ATOM 641 C C . MET A 1 85 ? 3.907 14.216 2.593 1.00 90.31 85 MET A C 1
ATOM 643 O O . MET A 1 85 ? 4.181 13.452 1.668 1.00 90.31 85 MET A O 1
ATOM 647 N N . ARG A 1 86 ? 4.783 15.109 3.078 1.00 90.94 86 ARG A N 1
ATOM 648 C CA . ARG A 1 86 ? 6.157 15.267 2.566 1.00 90.94 86 ARG A CA 1
ATOM 649 C C . ARG A 1 86 ? 6.921 13.938 2.518 1.00 90.94 86 ARG A C 1
ATOM 651 O O . ARG A 1 86 ? 7.764 13.758 1.646 1.00 90.94 86 ARG A O 1
ATOM 658 N N . TYR A 1 87 ? 6.627 13.023 3.439 1.00 90.44 87 TYR A N 1
ATOM 659 C CA . TYR A 1 87 ? 7.284 11.722 3.555 1.00 90.44 87 TYR A CA 1
ATOM 660 C C . TYR A 1 87 ? 6.407 10.573 3.044 1.00 90.44 87 TYR A C 1
ATOM 662 O O . TYR A 1 87 ? 6.912 9.647 2.410 1.00 90.44 87 TYR A O 1
ATOM 670 N N . GLY A 1 88 ? 5.094 10.636 3.287 1.00 92.50 88 GLY A N 1
ATOM 671 C CA . GLY A 1 88 ? 4.148 9.593 2.891 1.00 92.50 88 GLY A CA 1
ATOM 672 C C . GLY A 1 88 ? 3.937 9.501 1.378 1.00 92.50 88 GLY A C 1
ATOM 673 O O . GLY A 1 88 ? 3.953 8.401 0.828 1.00 92.50 88 GLY A O 1
ATOM 674 N N . ILE A 1 89 ? 3.812 10.638 0.684 1.00 93.88 89 ILE A N 1
ATOM 675 C CA . ILE A 1 89 ? 3.535 10.659 -0.761 1.00 93.88 89 ILE A CA 1
ATOM 676 C C . ILE A 1 89 ? 4.686 10.060 -1.584 1.00 93.88 89 ILE A C 1
ATOM 678 O O . ILE A 1 89 ? 4.408 9.182 -2.399 1.00 93.88 89 ILE A O 1
ATOM 682 N N . PRO A 1 90 ? 5.973 10.411 -1.368 1.00 95.06 90 PRO A N 1
ATOM 683 C CA . PRO A 1 90 ? 7.068 9.758 -2.090 1.00 95.06 90 PRO A CA 1
ATOM 684 C C . PRO A 1 90 ? 7.105 8.238 -1.896 1.00 95.06 90 PRO A C 1
ATOM 686 O O . PRO A 1 90 ? 7.452 7.505 -2.821 1.00 95.06 90 PRO A O 1
ATOM 689 N N . ARG A 1 91 ? 6.733 7.752 -0.706 1.00 94.06 91 ARG A N 1
ATOM 690 C CA . ARG A 1 91 ? 6.663 6.318 -0.405 1.00 94.06 91 ARG A CA 1
ATOM 691 C C . ARG A 1 91 ? 5.517 5.634 -1.155 1.00 94.06 91 ARG A C 1
ATOM 693 O O . ARG A 1 91 ? 5.752 4.594 -1.761 1.00 94.06 91 ARG A O 1
ATOM 700 N N . LEU A 1 92 ? 4.328 6.240 -1.166 1.00 95.38 92 LEU A N 1
ATOM 701 C CA . LEU A 1 92 ? 3.186 5.773 -1.958 1.00 95.38 92 LEU A CA 1
ATOM 702 C C . LEU A 1 92 ? 3.536 5.708 -3.450 1.00 95.38 92 LEU A C 1
ATOM 704 O O . LEU A 1 92 ? 3.364 4.669 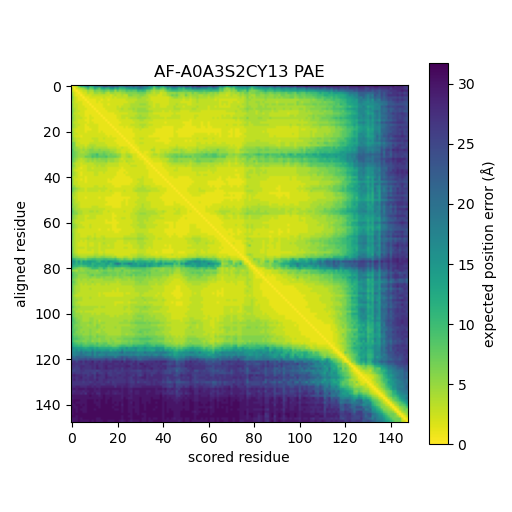-4.078 1.00 95.38 92 LEU A O 1
ATOM 708 N N . VAL A 1 93 ? 4.092 6.793 -3.999 1.00 97.00 93 VAL A N 1
ATOM 709 C CA . VAL A 1 93 ? 4.480 6.871 -5.416 1.00 97.00 93 VAL A CA 1
ATOM 710 C C . VAL A 1 93 ? 5.502 5.791 -5.767 1.00 97.00 93 VAL A C 1
ATOM 712 O O . VAL A 1 93 ? 5.335 5.114 -6.775 1.00 97.00 93 VAL A O 1
ATOM 715 N N . ARG A 1 94 ? 6.527 5.571 -4.930 1.00 96.44 94 ARG A N 1
ATOM 716 C CA . ARG A 1 94 ? 7.491 4.478 -5.148 1.00 96.44 94 ARG A CA 1
ATOM 717 C C . ARG A 1 94 ? 6.837 3.100 -5.136 1.00 96.44 94 ARG A C 1
ATOM 719 O O . ARG A 1 94 ? 7.241 2.266 -5.936 1.00 96.44 94 ARG A O 1
ATOM 726 N N . GLY A 1 95 ? 5.867 2.865 -4.250 1.00 95.31 95 GLY A N 1
ATOM 727 C CA . GLY A 1 95 ? 5.103 1.616 -4.218 1.00 95.31 95 GLY A CA 1
ATOM 728 C C . GLY A 1 95 ? 4.376 1.381 -5.540 1.00 95.31 95 GLY A C 1
ATOM 729 O O . GLY A 1 95 ? 4.649 0.400 -6.222 1.00 95.31 95 GLY A O 1
ATOM 730 N N . VAL A 1 96 ? 3.553 2.349 -5.954 1.00 96.94 96 VAL A N 1
ATOM 731 C CA . VAL A 1 96 ? 2.769 2.277 -7.199 1.00 96.94 96 VAL A CA 1
ATOM 732 C C . VAL A 1 96 ? 3.666 2.109 -8.428 1.00 96.94 96 VAL A C 1
ATOM 734 O O . VAL A 1 96 ? 3.445 1.215 -9.240 1.00 96.94 96 VAL A O 1
ATOM 737 N N . VAL A 1 97 ? 4.699 2.945 -8.571 1.00 97.19 97 VAL A N 1
ATOM 738 C CA . VAL A 1 97 ? 5.619 2.878 -9.719 1.00 97.19 97 VAL A CA 1
ATOM 739 C C . VAL A 1 97 ? 6.401 1.565 -9.720 1.00 97.19 97 VAL A C 1
ATOM 741 O O . VAL A 1 97 ? 6.573 0.964 -10.775 1.00 97.19 97 VAL A O 1
ATOM 744 N N . GLY A 1 98 ? 6.850 1.098 -8.552 1.00 95.44 98 GLY A N 1
ATOM 745 C CA . GLY A 1 98 ? 7.547 -0.179 -8.427 1.00 95.44 98 GLY A CA 1
ATOM 746 C C . GLY A 1 98 ? 6.670 -1.366 -8.822 1.00 95.44 98 GLY A C 1
ATOM 747 O O . GLY A 1 98 ? 7.155 -2.289 -9.473 1.00 95.44 98 GLY A O 1
ATOM 748 N N . ASP A 1 99 ? 5.385 -1.337 -8.473 1.00 95.00 99 ASP A N 1
ATOM 749 C CA . ASP A 1 99 ? 4.430 -2.379 -8.851 1.00 95.00 99 ASP A CA 1
ATOM 750 C C . ASP A 1 99 ? 4.171 -2.387 -10.357 1.00 95.00 99 ASP A C 1
ATOM 752 O O . ASP A 1 99 ? 4.266 -3.446 -10.973 1.00 95.00 99 ASP A O 1
ATOM 756 N N . LEU A 1 100 ? 3.945 -1.218 -10.965 1.00 95.81 100 LEU A N 1
ATOM 757 C CA . LEU A 1 100 ? 3.798 -1.093 -12.420 1.00 95.81 100 LEU A CA 1
ATOM 758 C C . LEU A 1 100 ? 5.055 -1.568 -13.162 1.00 95.81 100 LEU A C 1
ATOM 760 O O . LEU A 1 100 ? 4.956 -2.324 -14.124 1.00 95.81 100 LEU A O 1
ATOM 764 N N . PHE A 1 101 ? 6.242 -1.188 -12.682 1.00 96.25 101 PHE A N 1
ATOM 765 C CA . PHE A 1 101 ? 7.505 -1.618 -13.280 1.00 96.25 101 PHE A CA 1
ATOM 766 C C . PHE A 1 101 ? 7.701 -3.136 -13.192 1.00 96.25 101 PHE A C 1
ATOM 768 O O . PHE A 1 101 ? 8.144 -3.753 -14.157 1.00 96.25 101 PHE A O 1
ATOM 775 N N . ARG A 1 102 ? 7.362 -3.757 -12.053 1.00 94.94 102 ARG A N 1
ATOM 776 C CA . ARG A 1 102 ? 7.447 -5.220 -11.901 1.00 94.94 102 ARG A CA 1
ATOM 777 C C . ARG A 1 102 ? 6.446 -5.953 -12.787 1.00 94.94 102 ARG A C 1
ATOM 779 O O . ARG A 1 102 ? 6.766 -7.031 -13.273 1.00 94.94 102 ARG A O 1
ATOM 786 N N . GLU A 1 103 ? 5.264 -5.386 -13.010 1.00 95.31 103 GLU A N 1
ATOM 787 C CA . GLU A 1 103 ? 4.283 -5.951 -13.945 1.00 95.31 103 GLU A CA 1
ATOM 788 C C . GLU A 1 103 ? 4.782 -5.932 -15.393 1.00 95.31 103 GLU A C 1
ATOM 790 O O . GLU A 1 103 ? 4.550 -6.889 -16.126 1.00 95.31 103 GLU A O 1
ATOM 795 N N . ASP A 1 104 ? 5.526 -4.894 -15.777 1.00 97.25 104 ASP A N 1
ATOM 796 C CA . ASP A 1 104 ? 6.108 -4.740 -17.113 1.00 97.25 104 ASP A CA 1
ATOM 797 C C . ASP A 1 104 ? 7.577 -5.213 -17.207 1.00 97.25 104 ASP A C 1
ATOM 799 O O . ASP A 1 104 ? 8.250 -4.961 -18.212 1.00 97.25 104 ASP A O 1
ATOM 803 N N . GLN A 1 105 ? 8.096 -5.923 -16.196 1.00 97.19 105 GLN A N 1
ATOM 804 C CA . GLN A 1 105 ? 9.526 -6.257 -16.101 1.00 97.19 105 GLN A CA 1
ATOM 805 C C . GLN A 1 105 ? 10.050 -7.011 -17.329 1.00 97.19 105 GLN A C 1
ATOM 807 O O . GLN A 1 105 ? 11.130 -6.697 -17.824 1.00 97.19 105 GLN A O 1
ATOM 812 N N . ASP A 1 106 ? 9.268 -7.952 -17.866 1.00 98.00 106 ASP A N 1
ATOM 813 C CA . ASP A 1 106 ? 9.676 -8.778 -19.006 1.00 98.00 106 ASP A CA 1
ATOM 814 C C . ASP A 1 106 ? 9.784 -7.934 -20.281 1.00 98.00 106 ASP A C 1
ATOM 816 O O . ASP A 1 106 ? 10.697 -8.122 -21.086 1.00 98.00 106 ASP A O 1
ATOM 820 N N . ARG A 1 107 ? 8.892 -6.944 -20.441 1.00 97.56 107 ARG A N 1
ATOM 821 C CA . ARG A 1 107 ? 8.943 -5.983 -21.550 1.00 97.56 107 ARG A CA 1
ATOM 822 C C . ARG A 1 107 ? 10.189 -5.113 -21.444 1.00 97.56 107 ARG A C 1
ATOM 824 O O . ARG A 1 107 ? 10.892 -4.936 -22.437 1.00 97.56 107 ARG A O 1
ATOM 831 N N . HIS A 1 108 ? 10.459 -4.567 -20.259 1.00 96.38 108 HIS A N 1
ATOM 832 C CA . HIS A 1 108 ? 11.646 -3.746 -20.031 1.00 96.38 108 HIS A CA 1
ATOM 833 C C . HIS A 1 108 ? 12.928 -4.549 -20.256 1.00 96.38 108 HIS A C 1
ATOM 835 O O . HIS A 1 108 ? 13.833 -4.075 -20.937 1.00 96.38 108 HIS A O 1
ATOM 841 N N . PHE A 1 109 ? 12.978 -5.786 -19.766 1.00 97.06 109 PHE A N 1
ATOM 842 C CA . PHE A 1 109 ? 14.119 -6.670 -19.954 1.00 97.06 109 PHE A CA 1
ATOM 843 C C . PHE A 1 109 ? 14.349 -7.015 -21.432 1.00 97.06 109 PHE A C 1
ATOM 845 O O . PHE A 1 109 ? 15.469 -6.896 -21.922 1.00 97.06 109 PHE A O 1
ATOM 852 N N . ALA A 1 110 ? 13.292 -7.350 -22.177 1.00 97.44 110 ALA A N 1
ATOM 853 C CA . ALA A 1 110 ? 13.390 -7.585 -23.616 1.00 97.44 110 ALA A CA 1
ATOM 854 C C . ALA A 1 110 ? 13.868 -6.337 -24.381 1.00 97.44 110 ALA A C 1
ATOM 856 O O . ALA A 1 110 ? 14.702 -6.453 -25.275 1.00 97.44 110 ALA A O 1
ATOM 857 N N . SER A 1 111 ? 13.389 -5.145 -24.006 1.00 95.88 111 SER A N 1
ATOM 858 C CA . SER A 1 111 ? 13.840 -3.880 -24.601 1.00 95.88 111 SER A CA 1
ATOM 859 C C . SER A 1 111 ? 15.325 -3.619 -24.357 1.00 95.88 111 SER A C 1
ATOM 861 O O . SER A 1 111 ? 15.994 -3.119 -25.254 1.00 95.88 111 SER A O 1
ATOM 863 N N . LEU A 1 112 ? 15.838 -3.951 -23.168 1.00 94.75 112 LEU A N 1
ATOM 864 C CA . LEU A 1 112 ? 17.260 -3.812 -22.845 1.00 94.75 112 LEU A CA 1
ATOM 865 C C . LEU A 1 112 ? 18.123 -4.777 -23.665 1.00 94.75 112 LEU A C 1
ATOM 867 O O . LEU A 1 112 ? 19.178 -4.386 -24.146 1.00 94.75 112 LEU A O 1
ATOM 871 N N . LEU A 1 113 ? 17.671 -6.018 -23.860 1.00 95.88 113 LEU A N 1
ATOM 872 C CA . LEU A 1 113 ? 18.387 -6.997 -24.686 1.00 95.88 113 LEU A CA 1
ATOM 873 C C . LEU A 1 113 ? 18.365 -6.652 -26.180 1.00 95.88 113 LEU A C 1
ATOM 875 O O . LEU A 1 113 ? 19.298 -6.996 -26.898 1.00 95.88 113 LEU A O 1
ATOM 879 N N . ALA A 1 114 ? 17.296 -6.010 -26.652 1.00 95.56 114 ALA A N 1
ATOM 880 C CA . ALA A 1 1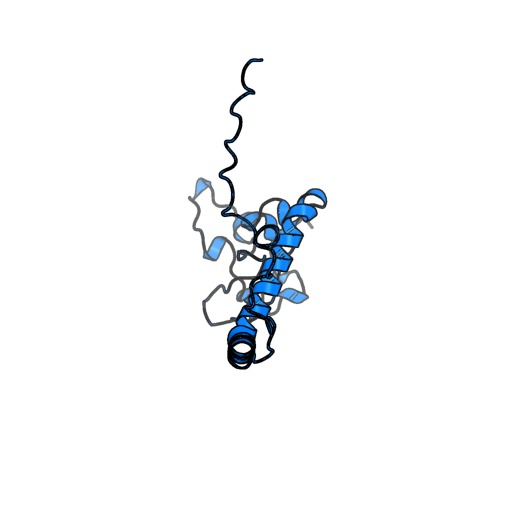14 ? 17.153 -5.583 -28.042 1.00 95.56 114 ALA A CA 1
ATOM 881 C C . ALA A 1 114 ? 17.867 -4.256 -28.349 1.00 95.56 114 ALA A C 1
ATOM 883 O O . ALA A 1 114 ? 17.933 -3.864 -29.513 1.00 95.56 114 ALA A O 1
ATOM 884 N N . TYR A 1 115 ? 18.358 -3.551 -27.329 1.00 90.38 115 TYR A N 1
ATOM 885 C CA . TYR A 1 115 ? 19.009 -2.260 -27.493 1.00 90.38 115 TYR A CA 1
ATOM 886 C C . TYR A 1 115 ? 20.330 -2.413 -28.259 1.00 90.38 115 TYR A C 1
ATOM 888 O O . TYR A 1 115 ? 21.233 -3.126 -27.823 1.00 90.38 115 TYR A O 1
ATOM 896 N N . SER A 1 116 ? 20.428 -1.749 -29.411 1.00 89.56 116 SER A N 1
ATOM 897 C CA . SER A 1 116 ? 21.582 -1.830 -30.314 1.00 89.56 116 SER A CA 1
ATOM 898 C C . SER A 1 116 ? 22.063 -0.462 -30.800 1.00 89.56 116 SER A C 1
ATOM 900 O O . SER A 1 116 ? 22.779 -0.398 -31.798 1.00 89.56 116 SER A O 1
ATOM 902 N N . ASP A 1 117 ? 21.633 0.623 -30.153 1.00 88.81 117 ASP A N 1
ATOM 903 C CA . ASP A 1 117 ? 22.120 1.960 -30.487 1.00 88.81 117 ASP A CA 1
ATOM 904 C C . ASP A 1 117 ? 23.576 2.102 -30.030 1.00 88.81 117 ASP A C 1
ATOM 906 O O . ASP A 1 117 ? 23.944 1.795 -28.893 1.00 88.81 117 ASP A O 1
ATOM 910 N N . GLU A 1 118 ? 24.420 2.564 -30.946 1.00 81.44 118 GLU A N 1
ATOM 911 C CA . GLU A 1 118 ? 25.831 2.820 -30.691 1.00 81.44 118 GLU A CA 1
ATOM 912 C C . GLU A 1 118 ? 25.977 4.147 -29.925 1.00 81.44 118 GLU A C 1
ATOM 914 O O . GLU A 1 118 ? 26.085 5.216 -30.520 1.00 81.44 118 GLU A O 1
ATOM 919 N N . GLU A 1 119 ? 25.943 4.099 -28.587 1.00 74.38 119 GLU A N 1
ATOM 920 C CA . GLU A 1 119 ? 26.106 5.301 -27.743 1.00 74.38 119 GLU A CA 1
ATOM 921 C C . GLU A 1 119 ? 27.552 5.833 -27.722 1.00 74.38 119 GLU A C 1
ATOM 923 O O . GLU A 1 119 ? 27.781 7.014 -27.461 1.00 74.38 119 GLU A O 1
ATOM 928 N N . ILE A 1 120 ? 28.536 4.969 -27.995 1.00 73.75 120 ILE A N 1
ATOM 929 C CA . ILE A 1 120 ? 29.963 5.311 -28.018 1.00 73.75 120 ILE A CA 1
ATOM 930 C C . ILE A 1 120 ? 30.551 4.831 -29.347 1.00 73.75 120 ILE A C 1
ATOM 932 O O . ILE A 1 120 ? 30.961 3.681 -29.472 1.00 73.75 120 ILE A O 1
ATOM 936 N N . SER A 1 121 ? 30.609 5.732 -30.329 1.00 65.12 121 SER A N 1
ATOM 937 C CA . SER A 1 121 ? 31.170 5.473 -31.666 1.00 65.12 121 SER A CA 1
ATOM 938 C C . SER A 1 121 ? 32.695 5.600 -31.732 1.00 65.12 121 SER A C 1
ATOM 940 O O . SER A 1 121 ? 33.329 5.199 -32.704 1.00 65.12 121 SER A O 1
ATOM 942 N N . THR A 1 122 ? 33.305 6.198 -30.710 1.00 63.91 122 THR A N 1
ATOM 943 C CA . THR A 1 122 ? 34.741 6.475 -30.664 1.00 63.91 122 THR A CA 1
ATOM 944 C C . THR A 1 122 ? 35.277 6.037 -29.309 1.00 63.91 122 THR A C 1
ATOM 946 O O . THR A 1 122 ? 35.154 6.740 -28.311 1.00 63.91 122 THR A O 1
ATOM 949 N N . LEU A 1 123 ? 35.882 4.848 -29.275 1.00 65.19 123 LEU A N 1
ATOM 950 C CA . LEU A 1 123 ? 36.791 4.433 -28.199 1.00 65.19 123 LEU A CA 1
ATOM 951 C C . LEU A 1 123 ? 38.200 5.022 -28.392 1.00 65.19 123 LEU A C 1
ATOM 953 O O . LEU A 1 123 ? 39.113 4.682 -27.639 1.00 65.19 123 LEU A O 1
ATOM 957 N N . GLU A 1 124 ? 38.398 5.872 -29.407 1.00 68.75 124 GLU A N 1
ATOM 958 C CA . GLU A 1 124 ? 39.649 6.600 -29.580 1.00 68.75 124 GLU A CA 1
ATOM 959 C C . GLU A 1 124 ? 39.837 7.539 -28.395 1.00 68.75 124 GLU A C 1
ATOM 961 O O . GLU A 1 124 ? 39.081 8.488 -28.175 1.00 68.75 124 GLU A O 1
ATOM 966 N N . LEU A 1 125 ? 40.859 7.226 -27.602 1.00 68.12 125 LEU A N 1
ATOM 967 C CA . LEU A 1 125 ? 41.382 8.158 -26.626 1.00 68.12 125 LEU A CA 1
ATOM 968 C C . LEU A 1 125 ? 41.808 9.427 -27.376 1.00 68.12 125 LEU A C 1
ATOM 970 O O . LEU A 1 125 ? 42.381 9.312 -28.462 1.00 68.12 125 LEU A O 1
ATOM 974 N N . PRO A 1 126 ? 41.554 10.623 -26.823 1.00 73.12 126 PRO A N 1
ATOM 975 C CA . PRO A 1 126 ? 42.067 11.848 -27.413 1.00 73.12 126 PRO A CA 1
ATOM 976 C C . PRO A 1 126 ? 43.583 11.733 -27.612 1.00 73.12 126 PRO A C 1
ATOM 978 O O . PRO A 1 126 ? 44.285 11.288 -26.702 1.00 73.12 126 PRO A O 1
ATOM 981 N N . ASP A 1 127 ? 44.092 12.181 -28.764 1.00 77.94 127 ASP A N 1
ATOM 982 C CA . ASP A 1 127 ? 45.541 12.268 -29.016 1.00 77.94 127 ASP A CA 1
ATOM 983 C C . ASP A 1 127 ? 46.260 13.108 -27.948 1.00 77.94 127 ASP A C 1
ATOM 985 O O . ASP A 1 127 ? 47.454 12.938 -27.702 1.00 77.94 127 ASP A O 1
ATOM 989 N N . ASP A 1 128 ? 45.521 14.022 -27.312 1.00 82.00 128 ASP A N 1
ATOM 990 C CA . ASP A 1 128 ? 45.961 14.784 -26.155 1.00 82.00 128 ASP A CA 1
ATOM 991 C C . ASP A 1 128 ? 45.737 13.983 -24.853 1.00 82.00 128 ASP A C 1
ATOM 993 O O . ASP A 1 128 ? 44.608 13.908 -24.350 1.00 82.00 128 ASP A O 1
ATOM 997 N N . PRO A 1 129 ? 46.801 13.432 -24.237 1.00 74.06 129 PRO A N 1
ATOM 998 C CA . PRO A 1 129 ? 46.689 12.656 -23.007 1.00 74.06 129 PRO A CA 1
ATOM 999 C C . PRO A 1 129 ? 46.216 13.485 -21.803 1.00 74.06 129 PRO A C 1
ATOM 1001 O O . PRO A 1 129 ? 45.847 12.898 -20.788 1.00 74.06 129 PRO A O 1
ATOM 1004 N N . SER A 1 130 ? 46.196 14.824 -21.884 1.00 78.69 130 SER A N 1
ATOM 1005 C CA . SER A 1 130 ? 45.644 15.682 -20.825 1.00 78.69 130 SER A CA 1
ATOM 1006 C C . SER A 1 130 ? 44.111 15.668 -20.762 1.00 78.69 130 SER A C 1
ATOM 1008 O O . SER A 1 130 ? 43.540 16.016 -19.728 1.00 78.69 130 SER A O 1
ATOM 1010 N N . LEU A 1 131 ? 43.445 15.222 -21.836 1.00 74.19 131 LEU A N 1
ATOM 1011 C CA . LEU A 1 131 ? 41.990 15.049 -21.904 1.00 74.19 131 LEU A CA 1
ATOM 1012 C C . LEU A 1 131 ? 41.525 13.683 -21.381 1.00 74.19 131 LEU A C 1
ATOM 1014 O O . LEU A 1 131 ? 40.326 13.478 -21.188 1.00 74.19 131 LEU A O 1
ATOM 1018 N N . ILE A 1 132 ? 42.452 12.752 -21.133 1.00 76.88 132 ILE A N 1
ATOM 1019 C CA . ILE A 1 132 ? 42.147 11.474 -20.490 1.00 76.88 132 ILE A CA 1
ATOM 1020 C C . ILE A 1 132 ? 42.007 11.747 -18.987 1.00 76.88 132 ILE A C 1
ATOM 1022 O O . ILE A 1 132 ? 42.992 12.130 -18.348 1.00 76.88 132 ILE A O 1
ATOM 1026 N N . PRO A 1 133 ? 40.814 11.570 -18.387 1.00 73.44 133 PRO A N 1
ATOM 1027 C CA . PRO A 1 133 ? 40.659 11.768 -16.956 1.00 73.44 133 PRO A CA 1
ATOM 1028 C C . PRO A 1 133 ? 41.597 10.810 -16.217 1.00 73.44 133 PRO A C 1
ATOM 1030 O O . PRO A 1 133 ? 41.555 9.594 -16.411 1.00 73.44 133 PRO A O 1
ATOM 1033 N N . GLY A 1 134 ? 42.467 11.375 -15.379 1.00 70.88 134 GLY A N 1
ATOM 1034 C CA . GLY A 1 134 ? 43.331 10.590 -14.507 1.00 70.88 134 GLY A CA 1
ATOM 1035 C C . GLY A 1 134 ? 42.509 9.697 -13.569 1.00 70.88 134 GLY A C 1
ATOM 1036 O O . GLY A 1 134 ? 41.314 9.942 -13.365 1.00 70.88 134 GLY A O 1
ATOM 1037 N N . PRO A 1 135 ? 43.125 8.661 -12.972 1.00 74.38 135 PRO A N 1
ATOM 1038 C CA . PRO A 1 135 ? 42.452 7.853 -11.962 1.00 74.38 135 PRO A CA 1
ATOM 1039 C C . PRO A 1 135 ? 41.873 8.775 -10.880 1.00 74.38 135 PRO A C 1
ATOM 1041 O O . PRO A 1 135 ? 42.523 9.769 -10.541 1.00 74.38 135 PRO A O 1
ATOM 1044 N N . PRO A 1 136 ? 40.673 8.484 -10.341 1.00 66.94 136 PRO A N 1
ATOM 1045 C CA . PRO A 1 136 ? 40.055 9.338 -9.339 1.00 66.94 136 PRO A CA 1
ATOM 1046 C C . PRO A 1 136 ? 41.037 9.535 -8.185 1.00 66.94 136 PRO A C 1
ATOM 1048 O O . PRO A 1 136 ? 41.369 8.588 -7.468 1.00 66.94 136 PRO A O 1
ATOM 1051 N N . THR A 1 137 ? 41.538 10.762 -8.032 1.00 62.34 137 THR A N 1
ATOM 1052 C CA . THR A 1 137 ? 42.417 11.116 -6.924 1.00 62.34 137 THR A CA 1
ATOM 1053 C C . THR A 1 137 ? 41.620 10.880 -5.657 1.00 62.34 137 THR A C 1
ATOM 1055 O O . THR A 1 137 ? 40.577 11.508 -5.460 1.00 62.34 137 THR A O 1
ATOM 1058 N N . ALA A 1 138 ? 42.078 9.954 -4.813 1.00 57.22 138 ALA A N 1
ATOM 1059 C CA . ALA A 1 138 ? 41.490 9.752 -3.503 1.00 57.22 138 ALA A CA 1
ATOM 1060 C C . ALA A 1 138 ? 41.457 11.115 -2.805 1.00 57.22 138 ALA A C 1
ATOM 1062 O O . ALA A 1 138 ? 42.497 11.681 -2.471 1.00 57.22 138 ALA A O 1
ATOM 1063 N N . THR A 1 139 ? 40.261 11.683 -2.654 1.00 58.56 139 THR A N 1
ATOM 1064 C CA . THR A 1 139 ? 40.071 12.873 -1.840 1.00 58.56 139 THR A CA 1
ATOM 1065 C C . THR A 1 139 ? 40.405 12.452 -0.418 1.00 58.56 139 THR A C 1
ATOM 1067 O O . THR A 1 139 ? 39.593 11.806 0.246 1.00 58.56 1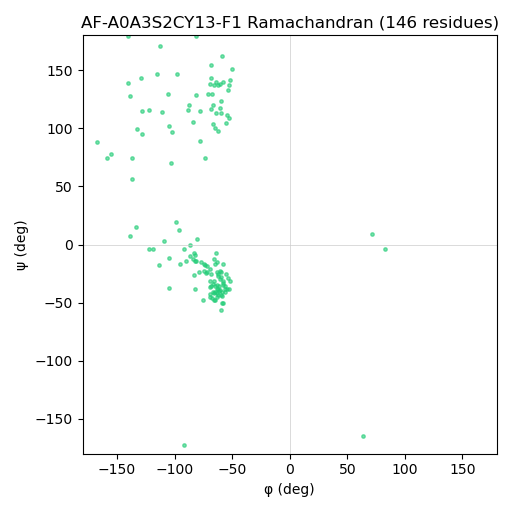39 THR A O 1
ATOM 1070 N N . THR A 1 140 ? 41.615 12.771 0.040 1.00 53.34 140 THR A N 1
ATOM 1071 C CA . THR A 1 140 ? 41.922 12.805 1.466 1.00 53.34 140 THR A CA 1
ATOM 1072 C C . THR A 1 140 ? 40.901 13.750 2.074 1.00 53.34 140 THR A C 1
ATOM 1074 O O . THR A 1 140 ? 40.957 14.958 1.855 1.00 53.34 140 THR A O 1
ATOM 1077 N N . ARG A 1 141 ? 39.900 13.191 2.760 1.00 52.03 141 ARG A N 1
ATOM 1078 C CA . ARG A 1 141 ? 39.017 13.982 3.609 1.00 52.03 141 ARG A CA 1
ATOM 1079 C C . ARG A 1 141 ? 39.918 14.632 4.644 1.00 52.03 141 ARG A C 1
ATOM 1081 O O . ARG A 1 141 ? 40.522 13.932 5.451 1.00 52.03 141 ARG A O 1
ATOM 1088 N N . ASP A 1 142 ? 40.028 15.948 4.564 1.00 43.62 142 ASP A N 1
ATOM 1089 C CA . ASP A 1 142 ? 40.649 16.759 5.592 1.00 43.62 142 ASP A CA 1
ATOM 1090 C C . ASP A 1 142 ? 39.813 16.593 6.868 1.00 43.62 142 ASP A C 1
ATOM 1092 O O . ASP A 1 142 ? 38.721 17.143 7.010 1.00 43.62 142 ASP A O 1
ATOM 1096 N N . THR A 1 143 ? 40.261 15.714 7.764 1.00 53.91 143 THR A N 1
ATOM 1097 C CA . THR A 1 143 ? 39.764 15.635 9.138 1.00 53.91 143 THR A CA 1
ATOM 1098 C C . THR A 1 143 ? 40.325 16.816 9.912 1.00 53.91 143 THR A C 1
ATOM 1100 O O . THR A 1 143 ? 41.213 16.652 10.742 1.00 53.91 143 THR A O 1
ATOM 1103 N N . THR A 1 144 ? 39.786 18.003 9.650 1.00 51.88 144 THR A N 1
ATOM 1104 C CA . THR A 1 144 ? 40.014 19.172 10.495 1.00 51.88 144 THR A CA 1
ATOM 1105 C C . THR A 1 144 ? 38.700 19.917 10.696 1.00 51.88 144 THR A C 1
ATOM 1107 O O . THR A 1 144 ? 38.479 20.958 10.101 1.00 51.88 144 THR A O 1
ATOM 1110 N N . GLU A 1 145 ? 37.817 19.365 11.533 1.00 44.22 145 GLU A N 1
ATOM 1111 C CA . GLU A 1 145 ? 36.868 20.151 12.338 1.00 44.22 145 GLU A CA 1
ATOM 1112 C C . GLU A 1 145 ? 36.211 19.262 13.408 1.00 44.22 145 GLU A C 1
ATOM 1114 O O . GLU A 1 145 ? 35.177 18.634 13.198 1.00 44.22 145 GLU A O 1
ATOM 1119 N N . ALA A 1 146 ? 36.860 19.179 14.571 1.00 47.34 146 ALA A N 1
ATOM 1120 C CA . ALA A 1 146 ? 36.229 18.843 15.848 1.00 47.34 146 ALA A CA 1
ATOM 1121 C C . ALA A 1 146 ? 37.118 19.359 16.988 1.00 47.34 146 ALA A C 1
ATOM 1123 O O . ALA A 1 146 ? 37.846 18.616 17.644 1.00 47.34 146 ALA A O 1
ATOM 1124 N N . SER A 1 147 ? 37.099 20.674 17.178 1.00 44.66 147 SER A N 1
ATOM 1125 C CA . SER A 1 147 ? 37.463 21.328 18.437 1.00 44.66 147 SER A CA 1
ATOM 1126 C C . SER A 1 147 ? 36.770 22.682 18.494 1.00 44.66 147 SER A C 1
ATOM 1128 O O . SER A 1 147 ? 37.414 23.688 18.223 1.00 44.66 147 SER A O 1
ATOM 1130 N N . VAL A 1 148 ? 35.469 22.667 18.808 1.00 43.19 148 VAL A N 1
ATOM 1131 C CA . VAL A 1 148 ? 34.768 23.616 19.696 1.00 43.19 148 VAL A CA 1
ATOM 1132 C C . VAL A 1 148 ? 33.565 22.889 20.288 1.00 43.19 148 VAL A C 1
ATOM 1134 O O . VAL A 1 148 ? 32.837 22.243 19.502 1.00 43.19 148 VAL A O 1
#

Solvent-accessible surface area (backbone atoms only — not comparable to full-atom values): 9036 Å² total; per-residue (Å²): 137,80,93,76,41,61,48,54,78,40,78,91,34,42,90,49,37,88,46,44,20,25,34,56,77,77,50,85,63,58,86,92,66,64,47,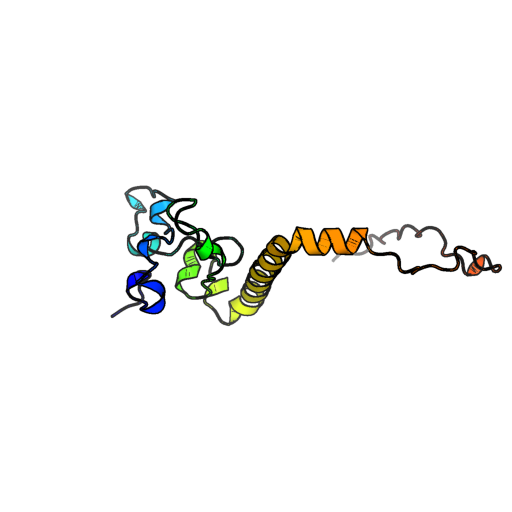77,64,64,31,40,20,47,35,48,46,94,32,35,14,36,33,50,55,49,85,82,76,44,73,68,37,62,78,42,63,52,76,33,68,52,25,28,87,62,56,39,64,30,35,55,35,83,84,23,38,81,62,32,49,60,42,32,50,49,34,55,52,50,52,54,48,61,74,43,38,67,60,53,52,52,52,62,74,67,62,76,80,78,89,73,89,65,88,70,71,64,93,52,70,86,75,52,83,69,79,83,72,79,75,75,75,81,89,79,86,90,87,130